Protein AF-A0A662D8N2-F1 (afdb_monomer_lite)

Secondary structure (DSSP, 8-state):
---GGGT----HHHHTT---SS---TTTT-SS--STT-HHHHHHH--S-HHHHHHHHHHHHHHH----

Organism: Aerophobetes bacterium (NCBI:txid2030807)

Foldseek 3Di:
DQDPPNVDDDDVCVVVVNPPDDPCPVDPPDPDPDCVVDPVSVVVVPPPDPVVVVVVVVVVCVVVVDDD

Sequence (68 aa):
MILIKDIIKPRSEILEGEFQGVIQSHKADSEEARLESNAQELFKVTYLSSALKRALERVNEKLTGDSN

Radius of gyration: 19.8 Å; chains: 1; bounding box: 34×38×48 Å

pLDDT: mean 72.1, std 11.82, range [48.75, 91.19]

Structure (mmCIF, N/CA/C/O backbone):
data_AF-A0A662D8N2-F1
#
_entry.id   AF-A0A662D8N2-F1
#
loop_
_atom_site.group_PDB
_atom_site.id
_atom_site.type_symbol
_atom_site.label_atom_id
_atom_site.label_alt_id
_atom_site.label_comp_id
_atom_site.label_asym_id
_atom_site.label_entity_id
_atom_site.label_seq_id
_atom_site.pdbx_PDB_ins_code
_atom_site.Cartn_x
_atom_site.Cartn_y
_atom_site.Cartn_z
_atom_site.occupancy
_atom_site.B_iso_or_equiv
_atom_site.auth_seq_id
_atom_site.auth_comp_id
_atom_site.auth_asym_id
_atom_site.auth_atom_id
_atom_site.pdbx_PDB_model_num
ATOM 1 N N . MET A 1 1 ? -3.195 -28.214 -11.328 1.00 72.88 1 MET A N 1
ATOM 2 C CA . MET A 1 1 ? -3.683 -26.828 -11.171 1.00 72.88 1 MET A CA 1
ATOM 3 C C . MET A 1 1 ? -2.887 -25.979 -12.136 1.00 72.88 1 MET A C 1
ATOM 5 O O . MET A 1 1 ? -1.669 -26.022 -12.049 1.00 72.88 1 MET A O 1
ATOM 9 N N . ILE A 1 2 ? -3.537 -25.330 -13.099 1.00 75.12 2 ILE A N 1
ATOM 10 C CA . ILE A 1 2 ? -2.832 -24.520 -14.099 1.00 75.12 2 ILE A CA 1
ATOM 11 C C . ILE A 1 2 ? -2.532 -23.168 -13.456 1.00 75.12 2 ILE A C 1
ATOM 13 O O . ILE A 1 2 ? -3.448 -22.508 -12.964 1.00 75.12 2 ILE A O 1
ATOM 17 N N . LEU A 1 3 ? -1.260 -22.788 -13.397 1.00 81.44 3 LEU A N 1
ATOM 18 C CA . LEU A 1 3 ? -0.843 -21.497 -12.870 1.00 81.44 3 LEU A CA 1
ATOM 19 C C . LEU A 1 3 ? -0.878 -20.466 -13.997 1.00 81.44 3 LEU A C 1
ATOM 21 O O . LEU A 1 3 ? -0.695 -20.789 -15.166 1.00 81.44 3 LEU A O 1
ATOM 25 N N . ILE A 1 4 ? -1.068 -19.196 -13.644 1.00 74.94 4 ILE A N 1
ATOM 26 C CA . ILE A 1 4 ? -1.114 -18.096 -14.619 1.00 74.94 4 ILE A CA 1
ATOM 27 C C . ILE A 1 4 ? 0.136 -18.093 -15.517 1.00 74.94 4 ILE A C 1
ATOM 29 O O . ILE A 1 4 ? 0.015 -17.941 -16.730 1.00 74.94 4 ILE A O 1
ATOM 33 N N . LYS A 1 5 ? 1.317 -18.369 -14.943 1.00 79.75 5 LYS A N 1
ATOM 34 C CA . LYS A 1 5 ? 2.600 -18.472 -15.664 1.00 79.75 5 LYS A CA 1
ATOM 35 C C . LYS A 1 5 ? 2.646 -19.578 -16.728 1.00 79.75 5 LYS A C 1
ATOM 37 O O . LYS A 1 5 ? 3.489 -19.521 -17.612 1.00 79.75 5 LYS A O 1
ATOM 42 N N . ASP A 1 6 ? 1.766 -20.573 -16.631 1.00 82.38 6 ASP A N 1
ATOM 43 C CA . ASP A 1 6 ? 1.701 -21.691 -17.574 1.00 82.38 6 ASP A CA 1
ATOM 44 C C . ASP A 1 6 ? 0.847 -21.333 -18.809 1.00 82.38 6 ASP A C 1
ATOM 46 O O . ASP A 1 6 ? 0.868 -22.049 -19.807 1.00 82.38 6 ASP A O 1
ATOM 50 N N . ILE A 1 7 ? 0.096 -20.224 -18.747 1.00 87.88 7 ILE A N 1
ATOM 51 C CA . ILE A 1 7 ? -0.817 -19.752 -19.801 1.00 87.88 7 ILE A CA 1
ATOM 52 C C . ILE A 1 7 ? -0.263 -18.500 -20.495 1.00 87.88 7 ILE A C 1
ATOM 54 O O . ILE A 1 7 ? -0.499 -18.294 -21.685 1.00 87.88 7 ILE A O 1
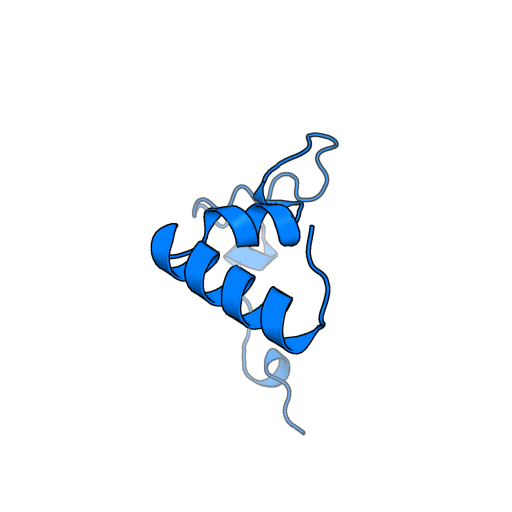ATOM 58 N N . ILE A 1 8 ? 0.476 -17.655 -19.771 1.00 86.69 8 ILE A N 1
ATOM 59 C CA . ILE A 1 8 ? 1.000 -16.393 -20.304 1.00 86.69 8 ILE A CA 1
ATOM 60 C C . ILE A 1 8 ? 2.486 -16.503 -20.641 1.00 86.69 8 ILE A C 1
ATOM 62 O O . ILE A 1 8 ? 3.273 -17.055 -19.876 1.00 86.69 8 ILE A O 1
ATOM 66 N N . LYS A 1 9 ? 2.884 -15.921 -21.776 1.00 81.69 9 LYS A N 1
ATOM 67 C CA . LYS A 1 9 ? 4.294 -15.709 -22.119 1.00 81.69 9 LYS A CA 1
ATOM 68 C C . LYS A 1 9 ? 4.637 -14.228 -21.957 1.00 81.69 9 LYS A C 1
ATOM 70 O O . LYS A 1 9 ? 3.889 -13.394 -22.475 1.00 81.69 9 LYS A O 1
ATOM 75 N N . PRO A 1 10 ? 5.732 -13.884 -21.257 1.00 77.81 10 PRO A N 1
ATOM 76 C CA . PRO A 1 10 ? 6.200 -12.506 -21.204 1.00 77.81 10 PRO A CA 1
ATOM 77 C C . PRO A 1 10 ? 6.579 -12.028 -22.612 1.00 77.81 10 PRO A C 1
ATOM 79 O O . PRO A 1 10 ? 7.046 -12.813 -23.440 1.00 77.81 10 PRO A O 1
ATOM 82 N N . ARG A 1 11 ? 6.355 -10.741 -22.892 1.00 82.06 11 ARG A N 1
ATOM 83 C CA . ARG A 1 11 ? 6.793 -10.112 -24.148 1.00 82.06 11 ARG A CA 1
ATOM 84 C C . ARG A 1 11 ? 8.322 -10.036 -24.176 1.00 82.06 11 ARG A C 1
ATOM 86 O O . ARG A 1 11 ? 8.924 -9.831 -23.123 1.00 82.06 11 ARG A O 1
ATOM 93 N N . SER A 1 12 ? 8.931 -10.169 -25.355 1.00 81.19 12 SER A N 1
ATOM 94 C CA . SER A 1 12 ? 10.394 -10.102 -25.526 1.00 81.19 12 SER A CA 1
ATOM 95 C C . SER A 1 12 ? 10.979 -8.813 -24.953 1.00 81.19 12 SER A C 1
ATOM 97 O O . SER A 1 12 ? 11.913 -8.876 -24.168 1.00 81.19 12 SER A O 1
ATOM 99 N N . GLU A 1 13 ? 10.315 -7.681 -25.189 1.00 77.88 13 GLU A N 1
ATOM 100 C CA . GLU A 1 13 ? 10.683 -6.354 -24.669 1.00 77.88 13 GLU A CA 1
ATOM 101 C C . GLU A 1 13 ? 10.816 -6.302 -23.130 1.00 77.88 13 GLU A C 1
ATOM 103 O O . GLU A 1 13 ? 11.601 -5.523 -22.594 1.00 77.88 13 GLU A O 1
ATOM 108 N N . ILE A 1 14 ? 10.058 -7.135 -22.398 1.00 74.25 14 ILE A N 1
ATOM 109 C CA . ILE A 1 14 ? 10.149 -7.240 -20.930 1.00 74.25 14 ILE A CA 1
ATOM 110 C C . ILE A 1 14 ? 11.368 -8.068 -20.520 1.00 74.25 14 ILE A C 1
ATOM 112 O O . ILE A 1 14 ? 12.022 -7.751 -19.531 1.00 74.25 14 ILE A O 1
ATOM 116 N N . LEU A 1 15 ? 11.673 -9.128 -21.272 1.00 77.31 15 LEU A N 1
ATOM 117 C CA . LEU A 1 15 ? 12.848 -9.969 -21.033 1.00 77.31 15 LEU A CA 1
ATOM 118 C C . LEU A 1 15 ? 14.152 -9.245 -21.396 1.00 77.31 15 LEU A C 1
ATOM 120 O O . LEU A 1 15 ? 15.171 -9.470 -20.753 1.00 77.31 15 LEU A O 1
ATOM 124 N N . GLU A 1 16 ? 14.103 -8.379 -22.406 1.00 80.00 16 GLU A N 1
ATOM 125 C CA . GLU A 1 16 ? 15.234 -7.607 -22.933 1.00 80.00 16 GLU A CA 1
ATOM 126 C C . GLU A 1 16 ? 15.458 -6.291 -22.166 1.00 80.00 16 GLU A C 1
ATOM 128 O O . GLU A 1 16 ? 16.462 -5.618 -22.369 1.00 80.00 16 GLU A O 1
ATOM 133 N N . GLY A 1 17 ? 14.557 -5.936 -21.240 1.00 65.31 17 GLY A N 1
ATOM 134 C CA . GLY A 1 17 ? 14.672 -4.723 -20.422 1.00 65.31 17 GLY A CA 1
ATOM 135 C C . GLY A 1 17 ? 14.437 -3.420 -21.195 1.00 65.31 17 GLY A C 1
ATOM 136 O O . GLY A 1 17 ? 14.689 -2.341 -20.665 1.00 65.31 17 GLY A O 1
ATOM 137 N N . GLU A 1 18 ? 13.929 -3.506 -22.425 1.00 70.69 18 GLU A N 1
ATOM 138 C CA . GLU A 1 18 ? 13.727 -2.378 -23.344 1.00 70.69 18 GLU A CA 1
ATOM 139 C C . GLU A 1 18 ? 12.306 -1.799 -23.292 1.00 70.69 18 GLU A C 1
ATOM 141 O O . GLU A 1 18 ? 11.946 -0.943 -24.099 1.00 70.69 18 GLU A O 1
ATOM 146 N N . PHE A 1 19 ? 11.478 -2.247 -22.345 1.00 68.00 19 PHE A N 1
ATOM 147 C CA . PHE A 1 19 ? 10.094 -1.800 -22.222 1.00 68.00 19 PHE A CA 1
ATOM 148 C C . PHE A 1 19 ? 10.008 -0.299 -21.868 1.00 68.00 19 PHE A C 1
ATOM 150 O O . PHE A 1 19 ? 9.979 0.102 -20.702 1.00 68.00 19 PHE A O 1
ATOM 157 N N . GLN A 1 20 ? 9.947 0.549 -22.900 1.00 58.78 20 GLN A N 1
ATOM 158 C CA . GLN A 1 20 ? 9.824 2.010 -22.834 1.00 58.78 20 GLN A CA 1
ATOM 159 C C . GLN A 1 20 ? 8.389 2.450 -22.512 1.00 58.78 20 GLN A C 1
ATOM 161 O O . GLN A 1 20 ? 7.720 3.140 -23.278 1.00 58.78 20 GLN A O 1
ATOM 166 N N . GLY A 1 21 ? 7.911 2.052 -21.338 1.00 56.16 21 GLY A N 1
ATOM 167 C CA . GLY A 1 21 ? 6.588 2.395 -20.839 1.00 56.16 21 GLY A CA 1
ATOM 168 C C . GLY A 1 21 ? 6.609 2.614 -19.338 1.00 56.16 21 GLY A C 1
ATOM 169 O O . GLY A 1 21 ? 6.015 1.830 -18.617 1.00 56.16 21 GLY A O 1
ATOM 170 N N . VAL A 1 22 ? 7.325 3.647 -18.881 1.00 51.91 22 VAL A N 1
ATOM 171 C CA . VAL A 1 22 ? 7.057 4.418 -17.647 1.00 51.91 22 VAL A CA 1
ATOM 172 C C . VAL A 1 22 ? 6.506 3.601 -16.465 1.00 51.91 22 VAL A C 1
ATOM 174 O O . VAL A 1 22 ? 5.555 3.985 -15.796 1.00 51.91 22 VAL A O 1
ATOM 177 N N . ILE A 1 23 ? 7.138 2.481 -16.145 1.00 49.91 23 ILE A N 1
ATOM 178 C CA . ILE A 1 23 ? 7.323 2.132 -14.749 1.00 49.91 23 ILE A CA 1
ATOM 179 C C . ILE A 1 23 ? 8.812 2.301 -14.572 1.00 49.91 23 ILE A C 1
ATOM 181 O O . ILE A 1 23 ? 9.610 1.493 -15.038 1.00 49.91 23 ILE A O 1
ATOM 185 N N . GLN A 1 24 ? 9.182 3.414 -13.944 1.00 49.38 24 GLN A N 1
ATOM 186 C CA . GLN A 1 24 ? 10.448 3.539 -13.244 1.00 49.38 24 GLN A CA 1
ATOM 187 C C . GLN A 1 24 ? 10.479 2.473 -12.134 1.00 49.38 24 GLN A C 1
ATOM 189 O O . GLN A 1 24 ? 10.445 2.777 -10.952 1.00 49.38 24 GLN A O 1
ATOM 194 N N . SER A 1 25 ? 10.523 1.199 -12.518 1.00 51.44 25 SER A N 1
ATOM 195 C CA . SER A 1 25 ? 10.888 0.077 -11.662 1.00 51.44 25 SER A CA 1
ATOM 196 C C . SER A 1 25 ? 12.382 0.125 -11.345 1.00 51.44 25 SER A C 1
ATOM 198 O O . SER A 1 25 ? 12.872 -0.663 -10.537 1.00 51.44 25 SER A O 1
ATOM 200 N N . HIS A 1 26 ? 13.101 1.103 -11.914 1.00 48.75 26 HIS A N 1
ATOM 201 C CA . HIS A 1 26 ? 14.317 1.639 -11.336 1.00 48.75 26 HIS A CA 1
ATOM 202 C C . HIS A 1 26 ? 14.057 2.048 -9.883 1.00 48.75 26 HIS A C 1
ATOM 204 O O . HIS A 1 26 ? 13.635 3.164 -9.592 1.00 48.75 26 HIS A O 1
ATOM 210 N N . LYS A 1 27 ? 14.425 1.116 -8.999 1.00 50.41 27 LYS A N 1
ATOM 211 C CA . LYS A 1 27 ? 14.531 1.231 -7.547 1.00 50.41 27 LYS A CA 1
ATOM 212 C C . LYS A 1 27 ? 13.238 0.971 -6.765 1.00 50.41 27 LYS A C 1
ATOM 214 O O . LYS A 1 27 ? 12.779 1.813 -6.007 1.00 50.41 27 LYS A O 1
ATOM 219 N N . ALA A 1 28 ? 12.754 -0.270 -6.814 1.00 51.69 28 ALA A N 1
ATOM 220 C CA . ALA A 1 28 ? 12.135 -0.853 -5.614 1.00 51.69 28 ALA A CA 1
ATOM 221 C C . ALA A 1 28 ? 13.142 -0.975 -4.437 1.00 51.69 28 ALA A C 1
ATOM 223 O O . ALA A 1 28 ? 12.737 -1.220 -3.309 1.00 51.69 28 ALA A O 1
ATOM 224 N N . ASP A 1 29 ? 14.437 -0.781 -4.721 1.00 51.19 29 ASP A N 1
ATOM 225 C CA . ASP A 1 29 ? 15.581 -0.927 -3.815 1.00 51.19 29 ASP A CA 1
ATOM 226 C C . ASP A 1 29 ? 16.287 0.424 -3.533 1.00 51.19 29 ASP A C 1
ATOM 228 O O . ASP A 1 29 ? 17.499 0.490 -3.336 1.00 51.19 29 ASP A O 1
ATOM 232 N N . SER A 1 30 ? 15.572 1.556 -3.619 1.00 56.47 30 SER A N 1
ATOM 233 C CA . SER A 1 30 ? 16.127 2.841 -3.159 1.00 56.47 30 SER A CA 1
ATOM 234 C C . SER A 1 30 ? 15.990 2.942 -1.647 1.00 56.47 30 SER A C 1
ATOM 236 O O . SER A 1 30 ? 14.882 2.804 -1.143 1.00 56.47 30 SER A O 1
ATOM 238 N N . GLU A 1 31 ? 17.057 3.327 -0.945 1.00 62.81 31 GLU A N 1
ATOM 239 C CA . GLU A 1 31 ? 17.011 3.669 0.490 1.00 62.81 31 GLU A CA 1
ATOM 240 C C . GLU A 1 31 ? 16.160 4.917 0.820 1.00 62.81 31 GLU A C 1
ATOM 242 O O . GLU A 1 31 ? 16.050 5.330 1.973 1.00 62.81 31 GLU A O 1
ATOM 247 N N . GLU A 1 32 ? 15.545 5.544 -0.183 1.00 62.22 32 GLU A N 1
ATOM 248 C CA . GLU A 1 32 ? 14.604 6.642 0.013 1.00 62.22 32 GLU A CA 1
ATOM 249 C C . GLU A 1 32 ? 13.257 6.095 0.496 1.00 62.22 32 GLU A C 1
ATOM 251 O O . GLU A 1 32 ? 12.656 5.239 -0.153 1.00 62.22 32 GLU A O 1
ATOM 256 N N . ALA A 1 33 ? 12.752 6.632 1.611 1.00 62.69 33 ALA A N 1
ATOM 257 C CA . ALA A 1 33 ? 11.419 6.325 2.119 1.00 62.69 33 ALA A CA 1
ATOM 258 C C . ALA A 1 33 ? 10.346 6.874 1.163 1.00 62.69 33 ALA A C 1
ATOM 260 O O . ALA A 1 33 ? 9.867 8.000 1.313 1.00 62.69 33 ALA A O 1
ATOM 261 N N . ARG A 1 34 ? 9.998 6.085 0.146 1.00 66.88 34 ARG A N 1
ATOM 262 C CA . ARG A 1 34 ? 8.965 6.409 -0.837 1.00 66.88 34 ARG A CA 1
ATOM 263 C C . ARG A 1 34 ? 7.603 5.918 -0.362 1.00 66.88 34 ARG A C 1
ATOM 265 O O . ARG A 1 34 ? 7.481 4.973 0.416 1.00 66.88 34 ARG A O 1
ATOM 272 N N . LEU A 1 35 ? 6.554 6.586 -0.823 1.00 67.19 35 LEU A N 1
ATOM 273 C CA . LEU A 1 35 ? 5.182 6.260 -0.444 1.00 67.19 35 LEU A CA 1
ATOM 274 C C . LEU A 1 35 ? 4.800 4.855 -0.925 1.00 67.19 35 LEU A C 1
ATOM 276 O O . LEU A 1 35 ? 4.158 4.098 -0.206 1.00 67.19 35 LEU A O 1
ATOM 280 N N . GLU A 1 36 ? 5.259 4.488 -2.119 1.00 68.31 36 GLU A N 1
ATOM 281 C CA . GLU A 1 36 ? 5.010 3.206 -2.775 1.00 68.31 36 GLU A CA 1
ATOM 282 C C . GLU A 1 36 ? 5.760 2.039 -2.121 1.00 68.31 36 GLU A C 1
ATOM 284 O O . GLU A 1 36 ? 5.328 0.895 -2.245 1.00 68.31 36 GLU A O 1
ATOM 289 N N . SER A 1 37 ? 6.856 2.306 -1.399 1.00 73.25 37 SER A N 1
ATOM 290 C CA . SER A 1 37 ? 7.621 1.274 -0.685 1.00 73.25 37 SER A CA 1
ATOM 291 C C . SER A 1 37 ? 7.026 0.917 0.681 1.00 73.25 37 SER A C 1
ATOM 293 O O . SER A 1 37 ? 7.489 -0.020 1.327 1.00 73.25 37 SER A O 1
ATOM 295 N N . ASN A 1 38 ? 5.996 1.637 1.138 1.00 72.75 38 ASN A N 1
ATOM 296 C CA . ASN A 1 38 ? 5.303 1.371 2.393 1.00 72.75 38 ASN A CA 1
ATOM 297 C C . ASN A 1 38 ? 3.806 1.161 2.133 1.00 72.75 38 ASN A C 1
ATOM 299 O O . ASN A 1 38 ? 3.049 2.111 1.946 1.00 72.75 38 ASN A O 1
ATOM 303 N N . ALA A 1 39 ? 3.371 -0.101 2.158 1.00 69.06 39 ALA A N 1
ATOM 304 C CA . ALA A 1 39 ? 1.987 -0.477 1.876 1.00 69.06 39 ALA A CA 1
ATOM 305 C C . ALA A 1 39 ? 0.974 0.230 2.794 1.00 69.06 39 ALA A C 1
ATOM 307 O O . ALA A 1 39 ? -0.115 0.586 2.347 1.00 69.06 39 ALA A O 1
ATOM 308 N N . GLN A 1 40 ? 1.321 0.461 4.063 1.00 71.62 40 GLN A N 1
ATOM 309 C CA . GLN A 1 40 ? 0.457 1.142 5.023 1.00 71.62 40 GLN A CA 1
ATOM 310 C C . GLN A 1 40 ? 0.305 2.630 4.689 1.00 71.62 40 GLN A C 1
ATOM 312 O O . GLN A 1 40 ? -0.812 3.147 4.730 1.00 71.62 40 GLN A O 1
ATOM 317 N N . GLU A 1 41 ? 1.391 3.322 4.344 1.00 71.31 41 GLU A N 1
ATOM 318 C CA . GLU A 1 41 ? 1.338 4.736 3.947 1.00 71.31 41 GLU A CA 1
ATOM 319 C C . GLU A 1 41 ? 0.649 4.921 2.596 1.00 71.31 41 GLU A C 1
ATOM 321 O O . GLU A 1 41 ? -0.216 5.789 2.460 1.00 71.31 41 GLU A O 1
ATOM 326 N N . LEU A 1 42 ? 0.932 4.042 1.631 1.00 72.81 42 LEU A N 1
ATOM 327 C CA . LEU A 1 42 ? 0.224 4.014 0.358 1.00 72.81 42 LEU A CA 1
ATOM 328 C C . LEU A 1 42 ? -1.283 3.847 0.582 1.00 72.81 42 LEU A C 1
ATOM 330 O O . LEU A 1 42 ? -2.080 4.642 0.090 1.00 72.81 42 LEU A O 1
ATOM 334 N N . PHE A 1 43 ? -1.685 2.880 1.410 1.00 69.69 43 PHE A N 1
ATOM 335 C CA . PHE A 1 43 ? -3.095 2.642 1.709 1.00 69.69 43 PHE A CA 1
ATOM 336 C C . PHE A 1 43 ? -3.774 3.859 2.356 1.00 69.69 43 PHE A C 1
ATOM 338 O O . PHE A 1 43 ? -4.922 4.183 2.040 1.00 69.69 43 PHE A O 1
ATOM 345 N N . LYS A 1 44 ? -3.062 4.582 3.233 1.00 69.75 44 LYS A N 1
ATOM 346 C CA . LYS A 1 44 ? -3.571 5.805 3.874 1.00 69.75 44 LYS A CA 1
ATOM 347 C C . LYS A 1 44 ? -3.882 6.914 2.870 1.00 69.75 44 LYS A C 1
ATOM 349 O O . LYS A 1 44 ? -4.833 7.655 3.128 1.00 69.75 44 LYS A O 1
ATOM 354 N N . VAL A 1 45 ? -3.111 7.041 1.787 1.00 70.62 45 VAL A N 1
ATOM 3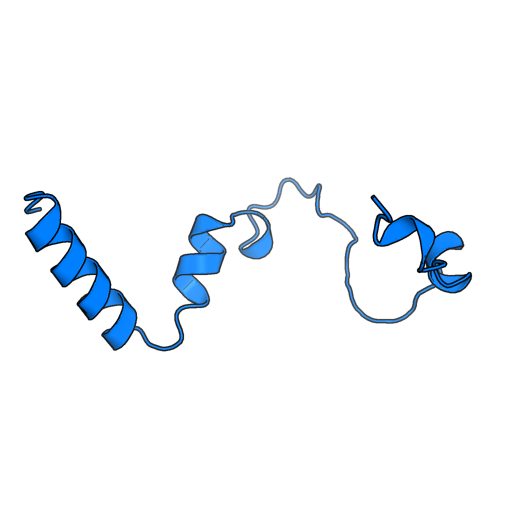55 C CA . VAL A 1 45 ? -3.308 8.082 0.761 1.00 70.62 45 VAL A CA 1
ATOM 356 C C . VAL A 1 45 ? -4.241 7.650 -0.368 1.00 70.62 45 VAL A C 1
ATOM 358 O O . VAL A 1 45 ? -4.859 8.500 -0.998 1.00 70.62 45 VAL A O 1
ATOM 361 N N . THR A 1 46 ? -4.400 6.343 -0.601 1.00 68.38 46 THR A N 1
ATOM 362 C CA . THR A 1 46 ? -5.311 5.803 -1.626 1.00 68.38 46 THR A CA 1
ATOM 363 C C . THR A 1 46 ? -6.767 5.751 -1.173 1.00 68.38 46 THR A C 1
ATOM 365 O O . THR A 1 46 ? -7.630 5.278 -1.912 1.00 68.38 46 THR A O 1
ATOM 368 N N . TYR A 1 47 ? -7.069 6.204 0.046 1.00 64.75 47 TYR A N 1
ATOM 369 C CA . TYR A 1 47 ? -8.446 6.281 0.511 1.00 64.75 47 TYR A CA 1
ATOM 370 C C . TYR A 1 47 ? -9.254 7.219 -0.388 1.00 64.75 47 TYR A C 1
ATOM 372 O O . TYR A 1 47 ? -9.003 8.420 -0.436 1.00 64.75 47 TYR A O 1
ATOM 380 N N . LEU A 1 48 ? -10.270 6.655 -1.050 1.00 66.25 48 LEU A N 1
ATOM 381 C CA . LEU A 1 48 ? -11.131 7.335 -2.026 1.00 66.25 48 LEU A CA 1
ATOM 382 C C . LEU A 1 48 ? -11.749 8.641 -1.487 1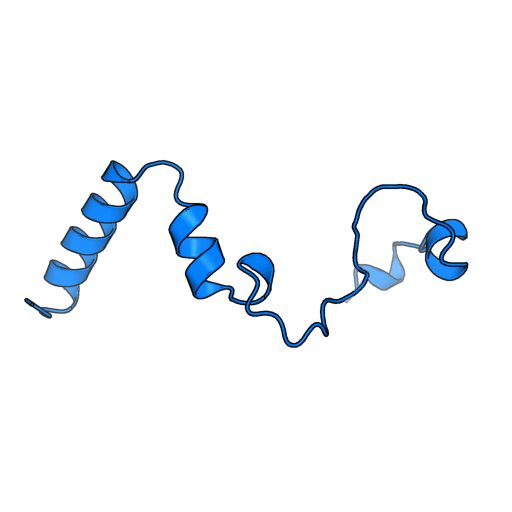.00 66.25 48 LEU A C 1
ATOM 384 O O . LEU A 1 48 ? -12.087 9.545 -2.244 1.00 66.25 48 LEU A O 1
ATOM 388 N N . SER A 1 49 ? -11.920 8.722 -0.165 1.00 73.38 49 SER A N 1
ATOM 389 C CA . SER A 1 49 ? -12.369 9.908 0.552 1.00 73.38 49 SER A CA 1
ATOM 390 C C . SER A 1 49 ? -11.909 9.859 2.008 1.00 73.38 49 SER A C 1
ATOM 392 O O . SER A 1 49 ? -12.037 8.838 2.691 1.00 73.38 49 SER A O 1
ATOM 394 N N . SER A 1 50 ? -11.436 10.998 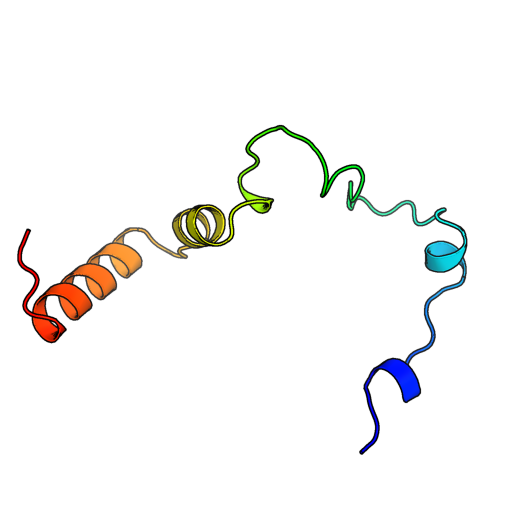2.515 1.00 75.44 50 SER A N 1
ATOM 3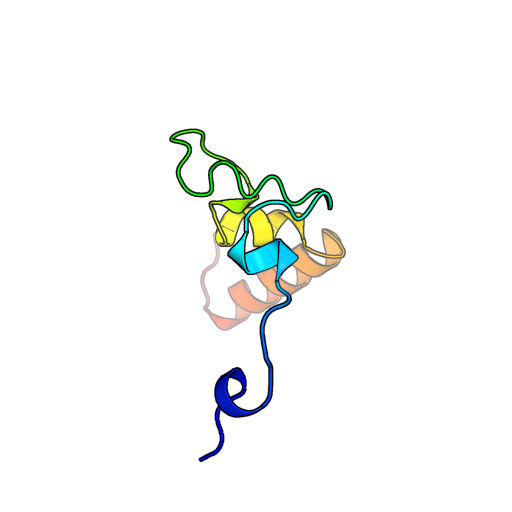95 C CA . SER A 1 50 ? -11.073 11.175 3.925 1.00 75.44 50 SER A CA 1
ATOM 396 C C . SER A 1 50 ? -12.268 11.006 4.870 1.00 75.44 50 SER A C 1
ATOM 398 O O . SER A 1 50 ? -12.092 10.572 6.008 1.00 75.44 50 SER A O 1
ATOM 400 N N . ALA A 1 51 ? -13.488 11.295 4.405 1.00 74.12 51 ALA A N 1
ATOM 401 C CA . ALA A 1 51 ? -14.710 11.089 5.177 1.00 74.12 51 ALA A CA 1
ATOM 402 C C . ALA A 1 51 ? -15.019 9.595 5.356 1.00 74.12 51 ALA A C 1
ATOM 404 O O . ALA A 1 51 ? -15.349 9.162 6.458 1.00 74.12 51 ALA A O 1
ATOM 405 N N . LEU A 1 52 ? -14.842 8.800 4.295 1.00 75.88 52 LEU A N 1
ATOM 406 C CA . LEU A 1 52 ? -14.999 7.342 4.331 1.00 75.88 52 LEU A CA 1
ATOM 407 C C . LEU A 1 52 ? -13.961 6.685 5.247 1.00 75.88 52 LEU A C 1
ATOM 409 O O . LEU A 1 52 ? -14.320 5.829 6.053 1.00 75.88 52 LEU A O 1
ATOM 413 N N . LYS A 1 53 ? -12.703 7.140 5.186 1.00 82.44 53 LYS A N 1
ATOM 414 C CA . LYS A 1 53 ? -11.640 6.689 6.094 1.00 82.44 53 LYS A CA 1
ATOM 415 C C . LYS A 1 53 ? -12.031 6.880 7.561 1.00 82.44 53 LYS A C 1
ATOM 417 O O . LYS A 1 53 ? -12.050 5.917 8.319 1.00 82.44 53 LYS A O 1
ATOM 422 N N . ARG A 1 54 ? -12.431 8.102 7.932 1.00 82.25 54 ARG A N 1
ATOM 423 C CA . ARG A 1 54 ? -12.847 8.437 9.305 1.00 82.25 54 ARG A CA 1
ATOM 424 C C . ARG A 1 54 ? -14.059 7.628 9.756 1.00 82.25 54 ARG A C 1
ATOM 426 O O . ARG A 1 54 ? -14.126 7.225 10.911 1.00 82.25 54 ARG A O 1
ATOM 433 N N . ALA A 1 55 ? -15.022 7.396 8.862 1.00 84.00 55 ALA A N 1
ATOM 434 C CA . ALA A 1 55 ? -16.197 6.592 9.179 1.00 84.00 55 ALA A CA 1
ATOM 435 C C . ALA A 1 55 ? -15.811 5.146 9.530 1.00 84.00 55 ALA A C 1
ATOM 437 O O . ALA A 1 55 ? -16.282 4.620 10.536 1.00 84.00 55 ALA A O 1
ATOM 438 N N . LEU A 1 56 ? -14.919 4.530 8.749 1.00 83.94 56 LEU A N 1
ATOM 439 C CA . LEU A 1 56 ? -14.430 3.174 9.007 1.00 83.94 56 LEU A CA 1
ATOM 440 C C . LEU A 1 56 ? -13.566 3.098 10.271 1.00 83.94 56 LEU A C 1
ATOM 442 O O . LEU A 1 56 ? -13.737 2.168 11.052 1.00 83.94 56 LEU A O 1
ATOM 446 N N . GLU A 1 57 ? -12.708 4.092 10.516 1.00 86.81 57 GLU A N 1
ATOM 447 C CA . GLU A 1 57 ? -11.926 4.198 11.756 1.00 86.81 57 GLU A CA 1
ATOM 448 C C . GLU A 1 57 ? -12.846 4.247 12.985 1.00 86.81 57 GLU A C 1
ATOM 450 O O . GLU A 1 57 ? -12.674 3.454 13.906 1.00 86.81 57 GLU A O 1
ATOM 455 N N . ARG A 1 58 ? -13.904 5.072 12.965 1.00 87.25 58 ARG A N 1
ATOM 456 C CA . ARG A 1 58 ? -14.886 5.141 14.064 1.00 87.25 58 ARG A CA 1
ATOM 457 C C . ARG A 1 58 ? -15.683 3.859 14.263 1.00 87.25 58 ARG A C 1
ATOM 459 O O . ARG A 1 58 ? -16.038 3.536 15.395 1.00 87.25 58 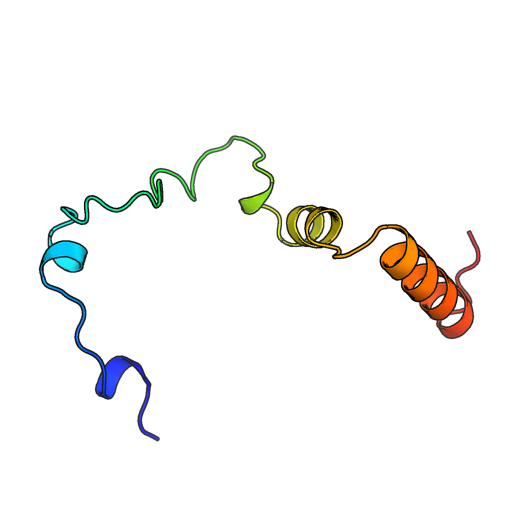ARG A O 1
ATOM 466 N N . VAL A 1 59 ? -16.003 3.144 13.185 1.00 87.94 59 VAL A N 1
ATOM 467 C CA . VAL A 1 59 ? -16.636 1.823 13.294 1.00 87.94 59 VAL A CA 1
ATOM 468 C C . VAL A 1 59 ? -15.668 0.841 13.949 1.00 87.94 59 VAL A C 1
ATOM 470 O O . VAL A 1 59 ? -16.070 0.127 14.863 1.00 87.94 59 VAL A O 1
ATOM 473 N N . ASN A 1 60 ? -14.400 0.842 13.536 1.00 87.88 60 ASN A N 1
ATOM 474 C CA . ASN A 1 60 ? -13.380 -0.038 14.092 1.00 87.88 60 ASN A CA 1
ATOM 475 C C . ASN A 1 60 ? -13.126 0.231 15.584 1.00 87.88 60 ASN A C 1
ATOM 477 O O . ASN A 1 60 ? -13.180 -0.712 16.363 1.00 87.88 60 ASN A O 1
ATOM 481 N N . GLU A 1 61 ? -12.959 1.494 15.995 1.00 91.19 61 GLU A N 1
ATOM 482 C CA . GLU A 1 61 ? -12.825 1.896 17.411 1.00 91.19 61 GLU A CA 1
ATOM 483 C C . GLU A 1 61 ? -13.971 1.343 18.273 1.00 91.19 61 GLU A C 1
ATOM 485 O O . GLU A 1 61 ? -13.756 0.796 19.353 1.00 91.19 61 GLU A O 1
ATOM 490 N N . LYS A 1 62 ? -15.214 1.424 17.777 1.00 89.06 62 LYS A N 1
ATOM 491 C CA . LYS A 1 62 ? -16.381 0.883 18.491 1.00 89.06 62 LYS A CA 1
ATOM 492 C C . LYS A 1 62 ? -16.380 -0.640 18.587 1.00 89.06 62 LYS A C 1
ATOM 494 O O . LYS A 1 62 ? -16.906 -1.170 19.561 1.00 89.06 62 LYS A O 1
ATOM 499 N N . LEU A 1 63 ? -15.868 -1.331 17.571 1.00 90.19 63 LEU A N 1
ATOM 500 C CA . LEU A 1 63 ? -15.833 -2.792 17.532 1.00 90.19 63 LEU A CA 1
ATOM 501 C C . LEU A 1 63 ? -14.701 -3.366 18.387 1.00 90.19 63 LEU A C 1
ATOM 503 O O . LEU A 1 63 ? -14.894 -4.416 18.994 1.00 90.19 63 LEU A O 1
ATOM 507 N N . THR A 1 64 ? -13.544 -2.701 18.442 1.00 90.88 64 THR A N 1
ATOM 508 C CA . THR A 1 64 ? -12.402 -3.159 19.247 1.00 90.88 64 THR A CA 1
ATOM 509 C C . THR A 1 64 ? -12.459 -2.663 20.688 1.00 90.88 64 THR A C 1
ATOM 511 O O . THR A 1 64 ? -11.835 -3.259 21.559 1.00 90.88 64 THR A O 1
ATOM 514 N N . GLY A 1 65 ? -13.238 -1.612 20.965 1.00 86.50 65 GLY A N 1
ATOM 515 C CA . GLY A 1 65 ? -13.292 -0.981 22.283 1.00 86.50 65 GLY A CA 1
ATOM 516 C C . GLY A 1 65 ? -12.081 -0.091 22.572 1.00 86.50 65 GLY A C 1
ATOM 517 O O . GLY A 1 65 ? -12.007 0.494 23.654 1.00 86.50 65 GLY A O 1
ATOM 518 N N . ASP A 1 66 ? -11.167 0.054 21.608 1.00 74.19 66 ASP A N 1
ATOM 519 C CA . ASP A 1 66 ? -10.030 0.961 21.701 1.00 74.19 66 ASP A CA 1
ATOM 520 C C . ASP A 1 66 ? -10.530 2.390 21.500 1.00 74.19 66 ASP A C 1
ATOM 522 O O . ASP A 1 66 ? -10.755 2.870 20.388 1.00 74.19 66 ASP A O 1
ATOM 526 N N . SER A 1 67 ? -10.748 3.059 22.624 1.00 60.12 67 SER A N 1
ATOM 527 C CA . SER A 1 67 ? -11.011 4.490 22.674 1.00 60.12 67 SER A CA 1
ATOM 528 C C . SER A 1 67 ? -9.669 5.176 22.912 1.00 60.12 67 SER A C 1
ATOM 530 O O . SER A 1 67 ? -9.109 5.019 23.996 1.00 60.12 67 SER A O 1
ATOM 532 N N . ASN A 1 68 ? -9.134 5.888 21.916 1.00 55.78 68 ASN A N 1
ATOM 533 C CA . ASN A 1 68 ? -8.085 6.882 22.183 1.00 55.78 68 ASN A CA 1
ATOM 534 C C . ASN A 1 68 ? -8.653 8.047 22.999 1.00 55.78 68 ASN A C 1
ATOM 536 O O . ASN A 1 68 ? -9.792 8.475 22.688 1.00 55.78 68 ASN A O 1
#